Protein AF-A0A2E8QVG7-F1 (afdb_monomer)

Mean predicted aligned error: 18.56 Å

pLDDT: mean 75.16, std 22.75, range [32.25, 98.56]

Structure (mmCIF, N/CA/C/O backbone):
data_AF-A0A2E8QVG7-F1
#
_entry.id   AF-A0A2E8QVG7-F1
#
loop_
_atom_site.group_PDB
_atom_site.id
_atom_site.type_symbol
_atom_site.label_atom_id
_atom_site.label_alt_id
_atom_site.label_comp_id
_atom_site.label_asym_id
_atom_site.label_entity_id
_atom_site.label_seq_id
_atom_site.pdbx_PDB_ins_code
_atom_site.Cartn_x
_atom_site.Cartn_y
_atom_site.Cartn_z
_atom_site.occupancy
_atom_site.B_iso_or_equiv
_atom_site.auth_seq_id
_atom_site.auth_comp_id
_atom_site.auth_asym_id
_atom_site.auth_atom_id
_atom_site.pdbx_PDB_model_num
ATOM 1 N N . MET A 1 1 ? -11.015 -22.939 49.108 1.00 44.78 1 MET A N 1
ATOM 2 C CA . MET A 1 1 ? -10.525 -21.628 48.617 1.00 44.78 1 MET A CA 1
ATOM 3 C C . MET A 1 1 ? -9.036 -21.665 48.214 1.00 44.78 1 MET A C 1
ATOM 5 O O . MET A 1 1 ? -8.302 -20.744 48.528 1.00 44.78 1 MET A O 1
ATOM 9 N N . ALA A 1 2 ? 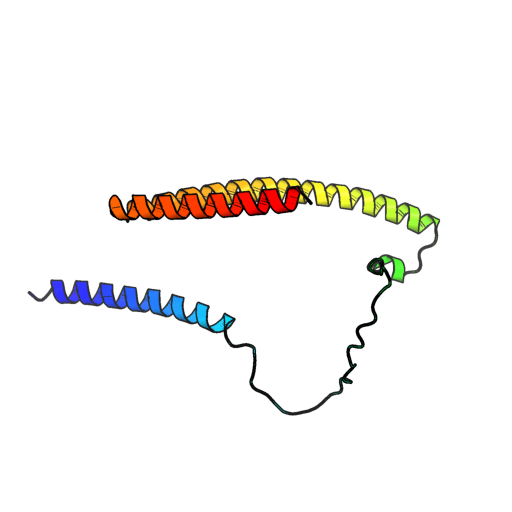-8.555 -22.707 47.517 1.00 45.34 2 ALA A N 1
ATOM 10 C CA . ALA A 1 2 ? -7.135 -22.819 47.115 1.00 45.34 2 ALA A CA 1
ATOM 11 C C . ALA A 1 2 ? -6.928 -22.948 45.592 1.00 45.34 2 ALA A C 1
ATOM 13 O O . ALA A 1 2 ? -5.798 -23.039 45.121 1.00 45.34 2 ALA A O 1
ATOM 14 N N . GLN A 1 3 ? -8.024 -22.983 44.828 1.00 46.50 3 GLN A N 1
ATOM 15 C CA . GLN A 1 3 ? -8.012 -23.237 43.387 1.00 46.50 3 GLN A CA 1
ATOM 16 C C . GLN A 1 3 ? -8.194 -21.940 42.585 1.00 46.50 3 GLN A C 1
ATOM 18 O O . GLN A 1 3 ? -7.507 -21.748 41.591 1.00 46.50 3 GLN A O 1
ATOM 23 N N . GLU A 1 4 ? -9.001 -20.993 43.080 1.00 48.00 4 GLU A N 1
ATOM 24 C CA . GLU A 1 4 ? -9.157 -19.658 42.478 1.00 48.00 4 GLU A CA 1
ATOM 25 C C . GL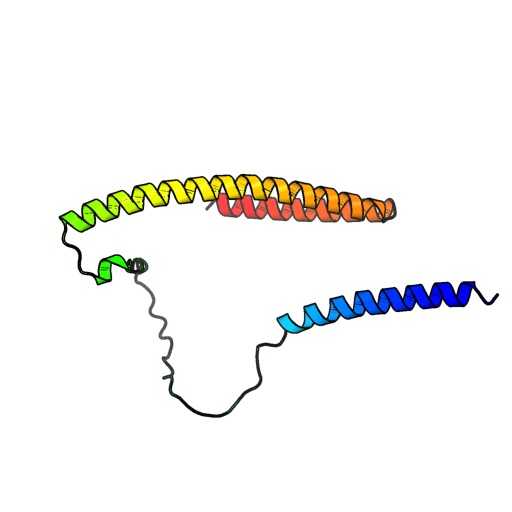U A 1 4 ? -7.866 -18.825 42.508 1.00 48.00 4 GLU A C 1
ATOM 27 O O . GLU A 1 4 ? -7.622 -18.032 41.600 1.00 48.00 4 GLU A O 1
ATOM 32 N N . SER A 1 5 ? -7.010 -19.019 43.520 1.00 53.00 5 SER A N 1
ATOM 33 C CA . SER A 1 5 ? -5.737 -18.297 43.632 1.00 53.00 5 SER A CA 1
ATOM 34 C C . SER A 1 5 ? -4.723 -18.740 42.579 1.00 53.00 5 SER A C 1
ATOM 36 O O . SER A 1 5 ? -3.995 -17.907 42.047 1.00 53.00 5 SER A O 1
ATOM 38 N N . ARG A 1 6 ? -4.702 -20.033 42.231 1.00 51.69 6 ARG A N 1
ATOM 39 C CA . ARG A 1 6 ? -3.775 -20.585 41.234 1.00 51.69 6 ARG A CA 1
ATOM 40 C C . ARG A 1 6 ? -4.132 -20.120 39.831 1.00 51.69 6 ARG A C 1
ATOM 42 O O . ARG A 1 6 ? -3.240 -19.689 39.113 1.00 51.69 6 ARG A O 1
ATOM 49 N N . THR A 1 7 ? -5.421 -20.128 39.487 1.00 56.53 7 THR A N 1
ATOM 50 C CA . THR A 1 7 ? -5.887 -19.702 38.162 1.00 56.53 7 THR A CA 1
ATOM 51 C C . THR A 1 7 ? -5.630 -18.215 37.940 1.00 56.53 7 THR A C 1
ATOM 53 O O . THR A 1 7 ? -5.095 -17.840 36.900 1.00 56.53 7 THR A O 1
ATOM 56 N N . ARG A 1 8 ? -5.905 -17.370 38.947 1.00 56.88 8 ARG A N 1
ATOM 57 C CA . ARG A 1 8 ? -5.588 -15.933 38.884 1.00 56.88 8 ARG A CA 1
ATOM 58 C C . ARG A 1 8 ? -4.087 -15.683 38.738 1.00 56.88 8 ARG A C 1
ATOM 60 O O . ARG A 1 8 ? -3.700 -14.831 37.946 1.00 56.88 8 ARG A O 1
ATOM 67 N N . LEU A 1 9 ? -3.248 -16.447 39.442 1.00 62.16 9 LEU A N 1
ATOM 68 C CA . LEU A 1 9 ? -1.794 -16.313 39.347 1.00 62.16 9 LEU A CA 1
ATOM 69 C C . LEU A 1 9 ? -1.282 -16.659 37.941 1.00 62.16 9 LEU A C 1
ATOM 71 O O . LEU A 1 9 ? -0.502 -15.901 37.375 1.00 62.16 9 LEU A O 1
ATOM 75 N N . THR A 1 10 ? -1.751 -17.757 37.344 1.00 69.50 10 THR A N 1
ATOM 76 C CA . THR A 1 10 ? -1.341 -18.152 35.985 1.00 69.50 10 THR A CA 1
ATOM 77 C C . THR A 1 10 ? -1.749 -17.139 34.924 1.00 69.50 10 THR A C 1
ATOM 79 O O . THR A 1 10 ? -0.958 -16.869 34.025 1.00 69.50 10 THR A O 1
ATOM 82 N N . THR A 1 11 ? -2.933 -16.530 35.037 1.00 70.94 11 THR A N 1
ATOM 83 C CA . THR A 1 11 ? -3.383 -15.514 34.074 1.00 70.94 11 THR A CA 1
ATOM 84 C C . THR A 1 11 ? -2.565 -14.229 34.191 1.00 70.94 11 THR A C 1
ATOM 86 O O . THR A 1 11 ? -2.182 -13.654 33.177 1.00 70.94 11 THR A O 1
ATOM 89 N N . VAL A 1 12 ? -2.231 -13.803 35.414 1.00 73.56 12 VAL A N 1
ATOM 90 C CA . VAL A 1 12 ? -1.374 -12.626 35.645 1.00 73.56 12 VAL A CA 1
ATOM 91 C C . VAL A 1 12 ? 0.048 -12.863 35.131 1.00 73.56 12 VAL A C 1
ATOM 93 O O . VAL A 1 12 ? 0.629 -11.974 34.515 1.00 73.56 12 VAL A O 1
ATOM 96 N N . VAL A 1 13 ? 0.595 -14.067 35.319 1.00 73.75 13 VAL A N 1
ATOM 97 C CA . VAL A 1 13 ? 1.915 -14.438 34.784 1.00 73.75 13 VAL A CA 1
ATOM 98 C C . VAL A 1 13 ? 1.900 -14.471 33.255 1.00 73.75 13 VAL A C 1
ATOM 100 O O . VAL A 1 13 ? 2.808 -13.928 32.637 1.00 73.75 13 VAL A O 1
ATOM 103 N N . LEU A 1 14 ? 0.858 -15.035 32.635 1.00 75.56 14 LEU A N 1
ATOM 104 C CA . LEU A 1 14 ? 0.703 -15.027 31.176 1.00 75.56 14 LEU A CA 1
ATOM 105 C C . LEU A 1 14 ? 0.620 -13.603 30.617 1.00 75.56 14 LEU A C 1
ATOM 107 O O . LEU A 1 14 ? 1.294 -13.299 29.636 1.00 75.56 14 LEU A O 1
ATOM 111 N N . LEU A 1 15 ? -0.139 -12.717 31.268 1.00 77.00 15 LEU A N 1
ATOM 112 C CA . LEU A 1 15 ? -0.219 -11.310 30.873 1.00 77.00 15 LEU A CA 1
ATOM 113 C C . LEU A 1 15 ? 1.127 -10.593 31.025 1.00 77.00 15 LEU A C 1
ATOM 115 O O . LEU A 1 15 ? 1.512 -9.860 30.123 1.00 77.00 15 LEU A O 1
ATOM 119 N N . LEU A 1 16 ? 1.879 -10.841 32.104 1.00 72.50 16 LEU A N 1
ATOM 120 C CA . LEU A 1 16 ? 3.221 -10.275 32.286 1.00 72.50 16 LEU A CA 1
ATOM 121 C C . LEU A 1 16 ? 4.227 -10.781 31.246 1.00 72.50 16 LEU A C 1
ATOM 123 O O . LEU A 1 16 ? 5.064 -10.006 30.794 1.00 72.50 16 LEU A O 1
ATOM 127 N N . VAL A 1 17 ? 4.142 -12.052 30.844 1.00 73.50 17 VAL A N 1
ATOM 128 C CA . VAL A 1 17 ? 5.009 -12.618 29.799 1.00 73.50 17 VAL A CA 1
ATOM 129 C C . VAL A 1 17 ? 4.695 -11.987 28.444 1.00 73.50 17 VAL A C 1
ATOM 131 O O . VAL A 1 17 ? 5.610 -11.499 27.788 1.00 73.50 17 VAL A O 1
ATOM 134 N N . VAL A 1 18 ? 3.416 -11.922 28.056 1.00 70.12 18 VAL A N 1
ATOM 135 C CA . VAL A 1 18 ? 2.987 -11.323 26.778 1.00 70.12 18 VAL A CA 1
ATOM 136 C C . VAL A 1 18 ? 3.314 -9.826 26.731 1.00 70.12 18 VAL A C 1
ATOM 138 O O . VAL A 1 18 ? 3.877 -9.339 25.747 1.00 70.12 18 VAL A O 1
ATOM 141 N N . PHE A 1 19 ? 3.037 -9.097 27.815 1.00 64.81 19 PHE A N 1
ATOM 142 C CA . PHE A 1 19 ? 3.335 -7.668 27.917 1.00 64.81 19 PHE A CA 1
ATOM 143 C C . PHE A 1 19 ? 4.849 -7.398 27.949 1.00 64.81 19 PHE A C 1
ATOM 145 O O . PHE A 1 19 ? 5.325 -6.484 27.280 1.00 64.81 19 PHE A O 1
ATOM 152 N N . GLY A 1 20 ? 5.627 -8.235 28.645 1.00 58.94 20 GLY A N 1
ATOM 153 C CA . GLY A 1 20 ? 7.089 -8.151 28.688 1.00 58.94 20 GLY A CA 1
ATOM 1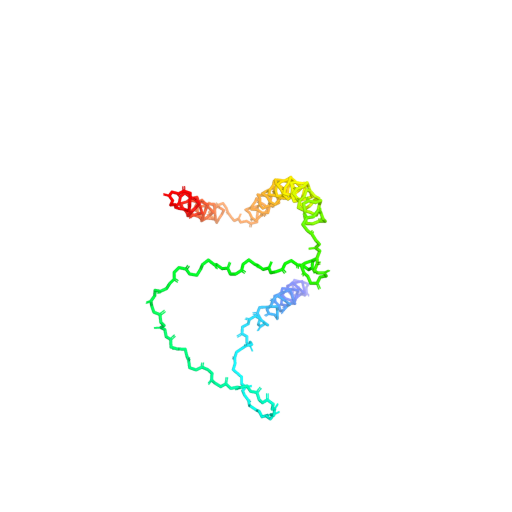54 C C . GLY A 1 20 ? 7.749 -8.400 27.329 1.00 58.94 20 GLY A C 1
ATOM 155 O O . GLY A 1 20 ? 8.689 -7.693 26.969 1.00 58.94 20 GLY A O 1
ATOM 156 N N . THR A 1 21 ? 7.227 -9.338 26.530 1.00 59.94 21 THR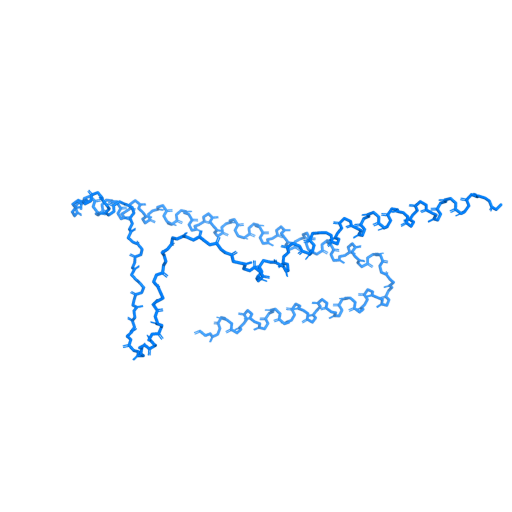 A N 1
ATOM 157 C CA . THR A 1 21 ? 7.724 -9.573 25.163 1.00 59.94 21 THR A CA 1
ATOM 158 C C . THR A 1 21 ? 7.405 -8.427 24.201 1.00 59.94 21 THR A C 1
ATOM 160 O O . THR A 1 21 ? 8.212 -8.142 23.320 1.00 59.94 21 THR A O 1
ATOM 163 N N . GLY A 1 22 ? 6.280 -7.726 24.386 1.00 56.75 22 GLY A N 1
ATOM 164 C CA . GLY A 1 22 ? 5.939 -6.549 23.577 1.00 56.75 22 GLY A CA 1
ATOM 165 C C . GLY A 1 22 ? 6.801 -5.318 23.889 1.00 56.75 22 GLY A C 1
ATOM 166 O O . GLY A 1 22 ? 7.128 -4.548 22.989 1.00 56.75 22 GLY A O 1
ATOM 167 N N . LEU A 1 23 ? 7.225 -5.151 25.146 1.00 56.09 23 LEU A N 1
ATOM 168 C CA . LEU A 1 23 ? 7.968 -3.970 25.609 1.00 56.09 23 LEU A CA 1
ATOM 169 C C . LEU A 1 23 ? 9.423 -3.925 25.104 1.00 56.09 23 LEU A C 1
ATOM 171 O O . LEU A 1 23 ? 9.958 -2.844 24.867 1.00 56.09 23 LEU A O 1
ATOM 175 N N . LEU A 1 24 ? 10.051 -5.085 24.876 1.00 53.38 24 LEU A N 1
ATOM 176 C CA . LEU A 1 24 ? 11.429 -5.169 24.368 1.00 53.38 24 LEU A CA 1
ATOM 177 C C . LEU A 1 24 ? 11.559 -4.815 22.878 1.00 53.38 24 LEU A C 1
ATOM 179 O O . LEU A 1 24 ? 12.620 -4.367 22.455 1.00 53.38 24 LEU A O 1
ATOM 183 N N . ILE A 1 25 ? 10.488 -4.949 22.090 1.00 53.41 25 ILE A N 1
ATOM 184 C CA . ILE A 1 25 ? 10.493 -4.570 20.666 1.00 53.41 25 ILE A CA 1
ATOM 185 C C . ILE A 1 25 ? 10.385 -3.040 20.502 1.00 53.41 25 ILE A C 1
ATOM 187 O O . ILE A 1 25 ? 10.915 -2.484 19.545 1.00 53.41 25 ILE A O 1
ATOM 191 N N . GLY A 1 26 ? 9.776 -2.336 21.465 1.00 48.62 26 GLY A N 1
ATOM 192 C CA . GLY A 1 26 ? 9.615 -0.876 21.426 1.00 48.62 26 GLY A CA 1
ATOM 193 C C . GLY A 1 26 ? 10.866 -0.063 21.787 1.00 48.62 26 GLY A C 1
ATOM 194 O O . GLY A 1 26 ? 10.981 1.083 21.364 1.00 48.62 26 GLY A O 1
ATOM 195 N N . PHE A 1 27 ? 11.822 -0.631 22.532 1.00 49.25 27 PHE A N 1
ATOM 196 C CA . PHE A 1 27 ? 13.016 0.108 22.981 1.00 49.25 27 PHE A CA 1
ATOM 197 C C . PHE A 1 27 ? 14.180 0.113 21.975 1.00 49.25 27 PHE A C 1
ATOM 199 O O . PHE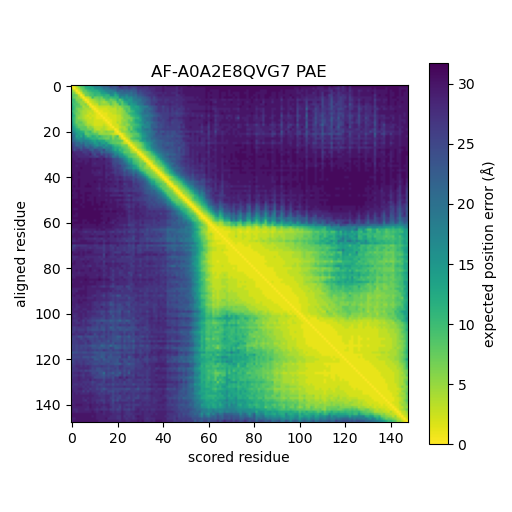 A 1 27 ? 15.058 0.966 22.074 1.00 49.25 27 PHE A O 1
ATOM 206 N N . ALA A 1 28 ? 14.183 -0.777 20.978 1.00 50.78 28 ALA A N 1
ATOM 207 C CA . ALA A 1 28 ? 15.242 -0.830 19.963 1.00 50.78 28 ALA A CA 1
ATOM 208 C C . ALA A 1 28 ? 15.088 0.216 18.839 1.00 50.78 28 ALA A C 1
ATOM 210 O O . ALA A 1 28 ? 15.995 0.376 18.033 1.00 50.78 28 ALA A O 1
ATOM 211 N N . VAL A 1 29 ? 13.972 0.954 18.792 1.00 48.31 29 VAL A N 1
ATOM 212 C CA . VAL A 1 29 ? 13.755 2.049 17.820 1.00 48.31 29 VAL A CA 1
ATOM 213 C C . VAL A 1 29 ? 14.106 3.423 18.419 1.00 48.31 29 VAL A C 1
ATOM 215 O O . VAL A 1 29 ? 14.143 4.423 17.713 1.00 48.31 29 VAL A O 1
ATOM 218 N N . GLY A 1 30 ? 14.397 3.492 19.723 1.00 46.31 30 GLY A N 1
ATOM 219 C CA . GLY A 1 30 ? 14.541 4.756 20.449 1.00 46.31 30 GLY A CA 1
ATOM 220 C C . GLY A 1 30 ? 15.949 5.134 20.908 1.00 46.31 30 GLY A C 1
ATOM 221 O O . GLY A 1 30 ? 16.057 6.112 21.638 1.00 46.31 30 GLY A O 1
ATOM 222 N N . ASN A 1 31 ? 17.009 4.389 20.562 1.00 40.56 31 ASN A N 1
ATOM 223 C CA . ASN A 1 31 ? 18.325 4.640 21.171 1.00 40.56 31 ASN A CA 1
ATOM 224 C C . ASN A 1 31 ? 19.553 4.431 20.262 1.00 40.56 31 ASN A C 1
ATOM 226 O O . ASN A 1 31 ? 20.636 4.138 20.763 1.00 40.56 31 ASN A O 1
ATOM 230 N N . GLU A 1 32 ? 19.416 4.628 18.948 1.00 47.91 32 GLU A N 1
ATOM 231 C CA . GLU A 1 32 ? 20.563 4.795 18.035 1.00 47.91 32 GLU A CA 1
ATOM 232 C C . GLU A 1 32 ? 20.846 6.276 17.736 1.00 47.91 32 GLU A C 1
ATOM 234 O O . GLU A 1 32 ? 21.050 6.663 16.595 1.00 47.91 32 GLU A O 1
ATOM 239 N N . VAL A 1 33 ? 20.868 7.147 18.746 1.00 49.31 33 VAL A N 1
ATOM 240 C CA . VAL A 1 33 ? 21.557 8.438 18.611 1.00 49.31 33 VAL A CA 1
ATOM 241 C C . VAL A 1 33 ? 22.196 8.778 19.954 1.00 49.31 33 VAL A C 1
ATOM 243 O O . VAL A 1 33 ? 21.517 8.826 20.973 1.00 49.31 33 VAL A O 1
ATOM 246 N N . MET A 1 34 ? 23.503 9.041 19.917 1.00 45.12 34 MET A N 1
ATOM 247 C CA . MET A 1 34 ? 24.363 9.521 21.005 1.00 45.12 34 MET A CA 1
ATOM 248 C C . MET A 1 34 ? 24.824 8.491 22.056 1.00 45.12 34 MET A C 1
ATOM 250 O O . MET A 1 34 ? 24.224 8.322 23.115 1.00 45.12 34 MET A O 1
ATOM 254 N N . SER A 1 35 ? 26.002 7.902 21.818 1.00 38.25 35 SER A N 1
ATOM 255 C CA . SER A 1 35 ? 27.172 8.061 22.705 1.00 38.25 35 SER A CA 1
ATOM 256 C C . SER A 1 35 ? 28.456 7.629 21.974 1.00 38.25 35 SER A C 1
ATOM 258 O O . SER A 1 35 ? 28.617 6.474 21.595 1.00 38.25 35 SER A O 1
ATOM 260 N N . GLU A 1 36 ? 29.299 8.637 21.752 1.00 41.66 36 GLU A N 1
ATOM 261 C CA . GLU A 1 36 ? 30.668 8.728 21.206 1.00 41.66 36 GLU A CA 1
ATOM 262 C C . GLU A 1 36 ? 31.732 7.928 22.011 1.00 41.66 36 GLU A C 1
ATOM 264 O O . GLU A 1 36 ? 31.370 7.258 22.978 1.00 41.66 36 GLU A O 1
ATOM 269 N N . PRO A 1 37 ? 33.059 8.134 21.825 1.00 48.66 37 PRO A N 1
ATOM 270 C CA . PRO A 1 37 ? 33.894 8.284 20.623 1.00 48.66 37 PRO A CA 1
ATOM 271 C C . PRO A 1 37 ? 35.070 7.271 20.630 1.00 48.66 37 PRO A C 1
ATOM 273 O O . PRO A 1 37 ? 35.311 6.581 21.611 1.00 48.66 37 PRO A O 1
ATOM 276 N N . GLU A 1 38 ? 35.832 7.248 19.534 1.00 37.41 38 GLU A N 1
ATOM 277 C CA . GLU A 1 38 ? 37.294 7.054 19.443 1.00 37.41 38 GLU A CA 1
ATOM 278 C C . GLU A 1 38 ? 37.718 6.147 18.278 1.00 37.41 38 GLU A C 1
ATOM 280 O O . GLU A 1 38 ? 37.619 4.924 18.300 1.00 37.41 38 GLU A O 1
ATOM 285 N N . ASN A 1 39 ? 38.345 6.839 17.329 1.00 33.84 39 ASN A N 1
ATOM 286 C CA . ASN A 1 39 ? 39.514 6.445 16.558 1.00 33.84 39 ASN A CA 1
ATOM 287 C C . ASN A 1 39 ? 39.330 5.932 15.119 1.00 33.84 39 ASN A C 1
ATOM 289 O O . ASN A 1 39 ? 39.083 4.761 14.851 1.00 33.84 39 ASN A O 1
ATOM 293 N N . ASP A 1 40 ? 39.678 6.874 14.241 1.00 33.84 40 ASP A N 1
ATOM 294 C CA . ASP A 1 40 ? 40.510 6.720 13.051 1.00 33.84 40 ASP A CA 1
ATOM 295 C C . ASP A 1 40 ? 39.794 6.601 11.700 1.00 33.84 40 ASP A C 1
ATOM 297 O O . ASP A 1 40 ? 38.952 5.740 11.462 1.00 33.84 40 ASP A O 1
ATOM 301 N N . GLY A 1 41 ? 40.194 7.492 10.791 1.00 32.25 41 GLY A N 1
ATOM 302 C CA . GLY A 1 41 ? 39.824 7.432 9.382 1.00 32.25 41 GLY A CA 1
ATOM 303 C C . GLY A 1 41 ? 38.899 8.539 8.880 1.00 32.25 41 GLY A C 1
ATOM 304 O O . GLY A 1 41 ? 37.772 8.275 8.490 1.00 32.25 41 GLY A O 1
ATOM 305 N N . SER A 1 42 ? 39.439 9.758 8.779 1.00 42.91 42 SER A N 1
ATOM 306 C CA . SER A 1 42 ? 39.239 10.646 7.623 1.00 42.91 42 SER A CA 1
ATOM 307 C C . SER A 1 42 ? 37.802 10.823 7.101 1.00 42.91 42 SER A C 1
ATOM 309 O O . SER A 1 42 ? 37.389 10.130 6.173 1.00 42.91 42 SER A O 1
ATOM 311 N N . MET A 1 43 ? 37.119 11.889 7.518 1.00 33.56 43 MET A N 1
ATOM 312 C CA . MET A 1 43 ? 36.245 12.607 6.588 1.00 33.56 43 MET A CA 1
ATOM 313 C C . MET A 1 43 ? 36.200 14.094 6.923 1.00 33.56 43 MET A C 1
ATOM 315 O O . MET A 1 43 ? 35.946 14.515 8.047 1.00 33.56 43 MET A O 1
ATOM 319 N N . VAL A 1 44 ? 36.547 14.861 5.900 1.00 35.41 44 VAL A N 1
ATOM 320 C CA . VAL A 1 44 ? 36.624 16.312 5.848 1.00 35.41 44 VAL A CA 1
ATOM 321 C C . VAL A 1 44 ? 35.249 16.895 6.163 1.00 35.41 44 VAL A C 1
ATOM 323 O O . VAL A 1 44 ? 34.262 16.543 5.522 1.00 35.41 44 VAL A O 1
ATOM 326 N N . ALA A 1 45 ? 35.203 17.795 7.143 1.00 39.03 45 ALA A N 1
ATOM 327 C CA . ALA A 1 45 ? 34.076 18.686 7.355 1.00 39.03 45 ALA A CA 1
ATOM 328 C C . ALA A 1 45 ? 33.934 19.584 6.117 1.00 39.03 45 ALA A C 1
ATOM 330 O O . ALA A 1 45 ? 34.769 20.455 5.885 1.00 39.03 45 ALA A O 1
ATOM 331 N N . ALA A 1 46 ? 32.913 19.331 5.302 1.00 38.72 46 ALA A N 1
ATOM 332 C CA . ALA A 1 46 ? 32.476 20.268 4.280 1.00 38.72 46 ALA A CA 1
ATOM 333 C C . ALA A 1 46 ? 31.366 21.127 4.890 1.00 38.72 46 ALA A C 1
ATOM 335 O O . ALA A 1 46 ? 30.286 20.637 5.223 1.00 38.72 46 ALA A O 1
ATOM 336 N N . GLU A 1 47 ? 31.692 22.398 5.098 1.00 36.84 47 GLU A N 1
ATOM 337 C CA . GLU A 1 47 ? 30.762 23.455 5.471 1.00 36.84 47 GLU A CA 1
ATOM 338 C C . GLU A 1 47 ? 29.650 23.540 4.413 1.00 36.84 47 GLU A C 1
ATOM 340 O O . GLU A 1 47 ? 29.920 23.584 3.213 1.00 36.84 47 GLU A O 1
ATOM 345 N N . ILE A 1 48 ? 28.389 23.517 4.854 1.00 37.62 48 ILE A N 1
ATOM 346 C CA . ILE A 1 48 ? 27.229 23.714 3.981 1.00 37.62 48 ILE A CA 1
ATOM 347 C C . ILE A 1 48 ? 27.101 25.218 3.747 1.00 37.62 48 ILE A C 1
ATOM 349 O O . ILE A 1 48 ? 26.505 25.938 4.549 1.00 37.62 48 ILE A O 1
ATOM 353 N N . GLU A 1 49 ? 27.685 25.691 2.652 1.00 37.22 49 GLU A N 1
ATOM 354 C CA . GLU A 1 49 ? 27.362 26.994 2.086 1.00 37.22 49 GLU A CA 1
ATOM 355 C C . GLU A 1 49 ? 26.032 26.843 1.332 1.00 37.22 49 GLU A C 1
ATOM 357 O O . GLU A 1 49 ? 25.932 26.138 0.328 1.00 37.22 49 GLU A O 1
ATOM 362 N N . VAL A 1 50 ? 24.965 27.421 1.889 1.00 44.78 50 VAL A N 1
ATOM 363 C CA . VAL A 1 50 ? 23.643 27.468 1.255 1.00 44.78 50 VAL A CA 1
ATOM 364 C C . VAL A 1 50 ? 23.710 28.503 0.138 1.00 44.78 50 VAL A C 1
ATOM 366 O O . VAL A 1 50 ? 23.463 29.686 0.375 1.00 44.78 50 VAL A O 1
ATOM 369 N N . ASP A 1 51 ? 24.063 28.063 -1.069 1.00 38.19 51 ASP A N 1
ATOM 370 C CA . ASP A 1 51 ? 23.896 28.881 -2.265 1.00 38.19 51 ASP A CA 1
ATOM 371 C C . ASP A 1 51 ? 22.463 28.750 -2.793 1.00 38.19 51 ASP A C 1
ATOM 373 O O . ASP A 1 51 ? 21.881 27.668 -2.897 1.00 38.19 51 ASP A O 1
ATOM 377 N N . THR A 1 52 ? 21.862 29.904 -3.042 1.00 49.97 52 THR A N 1
ATOM 378 C CA . THR A 1 52 ? 20.448 30.067 -3.355 1.00 49.97 52 THR A CA 1
ATOM 379 C C . THR A 1 52 ? 20.336 30.394 -4.838 1.00 49.97 52 THR A C 1
ATOM 381 O O . THR A 1 52 ? 20.775 31.462 -5.254 1.00 49.97 52 THR A O 1
ATOM 384 N N . ASN A 1 53 ? 19.642 29.530 -5.586 1.00 44.84 53 ASN A N 1
ATOM 385 C CA . ASN A 1 53 ? 19.327 29.594 -7.024 1.00 44.84 53 ASN A CA 1
ATOM 386 C C . ASN A 1 53 ? 20.300 28.876 -7.964 1.00 44.84 53 ASN A C 1
ATOM 388 O O . ASN A 1 53 ? 21.113 29.504 -8.627 1.00 44.84 53 ASN A O 1
ATOM 392 N N . GLU A 1 54 ? 20.014 27.604 -8.216 1.00 38.97 54 GLU A N 1
ATOM 393 C CA . GLU A 1 54 ? 19.834 27.128 -9.586 1.00 38.97 54 GLU A CA 1
ATOM 394 C C . GLU A 1 54 ? 18.886 25.928 -9.546 1.00 38.97 54 GLU A C 1
ATOM 396 O O . GLU A 1 54 ? 18.933 25.103 -8.636 1.00 38.97 54 GLU A O 1
ATOM 401 N N . SER A 1 55 ? 17.946 25.862 -10.488 1.00 47.59 55 SER A N 1
ATOM 402 C CA . SER A 1 55 ? 17.095 24.691 -10.673 1.00 47.59 55 SER A CA 1
ATOM 403 C C . SER A 1 55 ? 17.966 23.527 -11.147 1.00 47.59 55 SER A C 1
ATOM 405 O O . SER A 1 55 ? 18.082 23.284 -12.348 1.00 47.59 55 SER A O 1
ATOM 407 N N . GLU A 1 56 ? 18.603 22.824 -10.213 1.00 40.38 56 GLU A N 1
ATOM 408 C CA . GLU A 1 56 ? 19.281 21.567 -10.495 1.00 40.38 56 GLU A CA 1
ATOM 409 C C . GLU A 1 56 ? 18.222 20.550 -10.920 1.00 40.38 56 GLU A C 1
ATOM 411 O O . GLU A 1 56 ? 17.509 19.949 -10.117 1.00 40.38 56 GLU A O 1
ATOM 416 N N . VAL A 1 57 ? 18.097 20.368 -12.234 1.00 48.50 57 VAL A N 1
ATOM 417 C CA . VAL A 1 57 ? 17.579 19.125 -12.796 1.00 48.50 57 VAL A CA 1
ATOM 418 C C . VAL A 1 57 ? 18.429 18.025 -12.174 1.00 48.50 57 VAL A C 1
ATOM 420 O O . VAL A 1 57 ? 19.601 17.912 -12.536 1.00 48.50 57 VAL A O 1
ATOM 423 N N . GLU A 1 58 ? 17.862 17.264 -11.229 1.00 47.75 58 GLU A N 1
ATOM 424 C CA . GLU A 1 58 ? 18.565 16.153 -10.585 1.00 47.75 58 GLU A CA 1
ATOM 425 C C . GLU A 1 58 ? 19.336 15.373 -11.659 1.00 47.75 58 GLU A C 1
ATOM 427 O O . GLU A 1 58 ? 18.737 14.967 -12.671 1.00 47.75 58 GLU A O 1
ATOM 432 N N . PRO A 1 59 ? 20.659 15.185 -11.504 1.00 52.25 59 PRO A N 1
ATOM 433 C CA . PRO A 1 59 ? 21.452 14.506 -12.508 1.00 52.25 59 PRO A CA 1
ATOM 434 C C . PRO A 1 59 ? 20.858 13.114 -12.693 1.00 52.25 59 PRO A C 1
ATOM 436 O O . PRO A 1 59 ? 20.902 12.284 -11.783 1.00 52.25 59 PRO A O 1
ATOM 439 N N . ARG A 1 60 ? 20.257 12.871 -13.871 1.00 63.75 60 ARG A N 1
ATOM 440 C CA . ARG A 1 60 ? 19.661 11.578 -14.230 1.00 63.75 60 ARG A CA 1
ATOM 441 C C . ARG A 1 60 ? 20.646 10.495 -13.829 1.00 63.75 60 ARG A C 1
ATOM 443 O O . ARG A 1 60 ? 21.732 10.414 -14.400 1.00 63.75 60 ARG A O 1
ATOM 450 N N . ARG A 1 61 ? 20.262 9.692 -12.835 1.00 73.31 61 ARG A N 1
ATOM 451 C CA . ARG A 1 61 ? 21.085 8.608 -12.300 1.00 73.31 61 ARG A CA 1
ATOM 452 C C . ARG A 1 61 ? 21.630 7.801 -13.479 1.00 73.31 61 ARG A C 1
ATOM 454 O O . ARG A 1 61 ? 20.851 7.219 -14.237 1.00 73.31 61 ARG A O 1
ATOM 461 N N . ARG A 1 62 ? 22.950 7.850 -13.680 1.00 77.12 62 ARG A N 1
ATOM 462 C CA . ARG A 1 62 ? 23.609 7.279 -14.861 1.00 77.12 62 ARG A CA 1
ATOM 463 C C . ARG A 1 62 ? 23.297 5.783 -14.915 1.00 77.12 62 ARG A C 1
ATOM 465 O O . ARG A 1 62 ? 23.481 5.083 -13.915 1.00 77.12 62 ARG A O 1
ATOM 472 N N . ARG A 1 63 ? 22.743 5.300 -16.029 1.00 86.88 63 ARG A N 1
ATOM 473 C CA . ARG A 1 63 ? 22.296 3.906 -16.139 1.00 86.88 63 ARG A CA 1
ATOM 474 C C . ARG A 1 63 ? 23.530 3.011 -16.228 1.00 86.88 63 ARG A C 1
ATOM 476 O O . ARG A 1 63 ? 24.563 3.411 -16.752 1.00 86.88 63 ARG A O 1
ATOM 483 N N . ILE A 1 64 ? 23.444 1.783 -15.716 1.00 91.56 64 ILE A N 1
ATOM 484 C CA . ILE A 1 64 ? 24.608 0.874 -15.660 1.00 91.56 64 ILE A CA 1
ATOM 485 C C . ILE A 1 64 ? 25.172 0.611 -17.063 1.00 91.56 64 ILE A C 1
ATOM 487 O O . ILE A 1 64 ? 26.383 0.569 -17.243 1.00 91.56 64 ILE A O 1
ATOM 491 N N . TYR A 1 65 ? 24.307 0.502 -18.073 1.00 90.19 65 TYR A N 1
ATOM 492 C CA . TYR A 1 65 ? 24.745 0.295 -19.452 1.00 90.19 65 TYR A CA 1
ATOM 493 C C . TYR A 1 65 ? 25.441 1.521 -20.070 1.00 90.19 65 TYR A C 1
ATOM 495 O O . TYR A 1 65 ? 26.083 1.375 -21.102 1.00 90.19 65 TYR A O 1
ATOM 503 N N . ASP A 1 66 ? 25.370 2.709 -19.460 1.00 90.31 66 ASP A N 1
ATOM 504 C CA . ASP A 1 66 ? 26.141 3.873 -19.919 1.00 90.31 66 ASP A CA 1
ATOM 505 C C . ASP A 1 66 ? 27.641 3.706 -19.608 1.00 90.31 66 ASP A C 1
ATOM 507 O O . ASP A 1 66 ? 28.475 4.387 -20.195 1.00 90.31 66 ASP A O 1
ATOM 511 N N . GLN A 1 67 ? 27.998 2.794 -18.693 1.00 91.62 67 GLN A N 1
ATOM 512 C CA . GLN A 1 67 ? 29.383 2.523 -18.284 1.00 91.62 67 GLN A CA 1
ATOM 513 C C . GLN A 1 67 ? 30.162 1.691 -19.311 1.00 91.62 67 GLN A C 1
ATOM 515 O O . GLN A 1 67 ? 31.380 1.588 -19.210 1.00 91.62 67 GLN A O 1
ATOM 520 N N . VAL A 1 68 ? 29.471 1.090 -20.284 1.00 94.94 68 VAL A N 1
ATOM 521 C CA . VAL A 1 68 ? 30.094 0.303 -21.362 1.00 94.94 68 VAL A CA 1
ATOM 522 C C . VAL A 1 68 ? 30.156 1.064 -22.687 1.00 94.94 68 VAL A C 1
ATOM 524 O O . VAL A 1 68 ? 30.394 0.455 -23.725 1.00 94.94 68 VAL A O 1
ATOM 527 N N . GLU A 1 69 ? 29.917 2.380 -22.646 1.00 93.44 69 GLU A N 1
ATOM 528 C CA . GLU A 1 69 ? 30.031 3.304 -23.784 1.00 93.44 69 GLU A CA 1
ATOM 529 C C . GLU A 1 69 ? 29.359 2.791 -25.080 1.00 93.44 69 GLU A C 1
ATOM 531 O O . GLU A 1 69 ? 29.999 2.696 -26.132 1.00 93.44 69 GLU A O 1
ATOM 536 N N . PRO A 1 70 ? 28.060 2.429 -25.039 1.00 93.88 70 PRO A N 1
ATOM 537 C CA . PRO A 1 70 ? 27.350 1.943 -26.215 1.00 93.88 70 PRO A CA 1
ATOM 538 C C . PRO A 1 70 ? 27.272 3.020 -27.302 1.00 93.88 70 PRO A C 1
ATOM 540 O O . PRO A 1 70 ? 27.073 4.204 -27.028 1.00 93.88 70 PRO A O 1
ATOM 543 N N . ASN A 1 71 ? 27.362 2.603 -28.564 1.00 96.81 71 ASN A N 1
ATOM 544 C CA . ASN A 1 71 ? 27.170 3.508 -29.694 1.00 96.81 71 ASN A CA 1
ATOM 545 C C . ASN A 1 71 ? 25.689 3.915 -29.860 1.00 96.81 71 ASN A C 1
ATOM 547 O O . ASN A 1 71 ? 24.782 3.309 -29.292 1.00 96.81 71 ASN A O 1
ATOM 551 N N . GLU A 1 72 ? 25.413 4.911 -30.704 1.00 94.94 72 GLU A N 1
ATOM 552 C CA . GLU A 1 72 ? 24.055 5.448 -30.902 1.00 94.94 72 GLU A CA 1
ATOM 553 C C . GLU A 1 72 ? 23.026 4.426 -31.416 1.00 94.94 72 GLU A C 1
ATOM 555 O O . GLU A 1 72 ? 21.823 4.561 -31.180 1.00 94.94 72 GLU A O 1
ATOM 560 N N . GLN A 1 73 ? 23.458 3.415 -32.173 1.00 96.44 73 GLN A N 1
ATOM 561 C CA . GLN A 1 73 ? 22.556 2.360 -32.645 1.00 96.44 73 GLN A CA 1
ATOM 562 C C . GLN A 1 73 ? 22.205 1.413 -31.495 1.00 96.44 73 GLN A C 1
ATOM 564 O O . GLN A 1 73 ? 21.037 1.075 -31.315 1.00 96.44 73 GLN A O 1
ATOM 569 N N . GLN A 1 74 ? 23.194 1.047 -30.677 1.00 96.12 74 GLN A N 1
ATOM 570 C CA . GLN A 1 74 ? 23.005 0.241 -29.473 1.00 96.12 74 GLN A CA 1
ATOM 571 C C . GLN A 1 74 ? 22.126 0.964 -28.450 1.00 96.12 74 GLN A C 1
ATOM 573 O O . GLN A 1 74 ? 21.188 0.359 -27.940 1.00 96.12 74 GLN A O 1
ATOM 578 N N . LEU A 1 75 ? 22.357 2.258 -28.210 1.00 95.50 75 LEU A N 1
ATOM 579 C CA . LEU A 1 75 ? 21.538 3.076 -27.311 1.00 95.50 75 LEU A CA 1
ATOM 580 C C . LEU A 1 75 ? 20.065 3.092 -27.724 1.00 95.50 75 LEU A C 1
ATOM 582 O O . LEU A 1 75 ? 19.199 2.862 -26.887 1.00 95.50 75 LEU A O 1
ATOM 586 N N . ARG A 1 76 ? 19.770 3.264 -29.019 1.00 95.38 76 ARG A N 1
ATOM 587 C CA . ARG A 1 76 ? 18.387 3.219 -29.525 1.00 95.38 76 ARG A CA 1
ATOM 588 C C . ARG A 1 76 ? 17.706 1.881 -29.251 1.00 95.38 76 ARG A C 1
ATOM 590 O O . ARG A 1 76 ? 16.540 1.847 -28.860 1.00 95.38 76 ARG A O 1
ATOM 597 N N . VAL A 1 77 ? 18.429 0.778 -29.440 1.00 97.38 77 VAL A N 1
ATOM 598 C CA . VAL A 1 77 ? 17.908 -0.559 -29.133 1.00 97.38 77 VAL A CA 1
ATOM 599 C C . VAL A 1 77 ? 17.697 -0.715 -27.625 1.00 97.38 77 VAL A C 1
ATOM 601 O O . VAL A 1 77 ? 16.623 -1.147 -27.211 1.00 97.38 77 VAL A O 1
ATOM 604 N N . ILE A 1 78 ? 18.663 -0.309 -26.799 1.00 95.50 78 ILE A N 1
ATOM 605 C CA . ILE A 1 78 ? 18.566 -0.371 -25.335 1.00 95.50 78 ILE A CA 1
ATOM 606 C C . ILE A 1 78 ? 17.373 0.444 -24.827 1.00 95.50 78 ILE A C 1
ATOM 608 O O . ILE A 1 78 ? 16.596 -0.063 -24.022 1.00 95.50 78 ILE A O 1
ATOM 612 N N . ASP A 1 79 ? 17.164 1.661 -25.325 1.00 93.12 79 ASP A N 1
ATOM 613 C CA . ASP A 1 79 ? 16.037 2.496 -24.909 1.00 93.12 79 ASP A CA 1
ATOM 614 C C . ASP A 1 79 ? 14.689 1.872 -25.275 1.00 93.12 79 ASP A C 1
ATOM 616 O O . ASP A 1 79 ? 13.746 1.933 -24.480 1.00 93.12 79 ASP A O 1
ATOM 620 N N . SER A 1 80 ? 14.596 1.199 -26.427 1.00 94.50 80 SER A N 1
ATOM 621 C CA . SER A 1 80 ? 13.390 0.448 -26.790 1.00 94.50 80 SER A CA 1
ATOM 622 C C . SER A 1 80 ? 13.121 -0.707 -25.813 1.00 94.50 80 SER A C 1
ATOM 624 O O . SER A 1 80 ? 11.988 -0.878 -25.359 1.00 94.50 80 SER A O 1
ATOM 626 N N . ILE A 1 81 ? 14.168 -1.436 -25.403 1.00 96.75 81 ILE A N 1
ATOM 627 C CA . ILE A 1 81 ? 14.083 -2.525 -24.419 1.00 96.75 81 ILE A CA 1
ATOM 628 C C . ILE A 1 81 ? 13.632 -1.965 -23.068 1.00 96.75 81 ILE A C 1
ATOM 630 O O . ILE A 1 81 ? 12.647 -2.435 -22.497 1.00 96.75 81 ILE A O 1
ATOM 634 N N . VAL A 1 82 ? 14.312 -0.931 -22.567 1.00 94.88 82 VAL A N 1
ATOM 635 C CA . VAL A 1 82 ? 14.005 -0.320 -21.267 1.00 94.88 82 VAL A CA 1
ATOM 636 C C . VAL A 1 82 ? 12.574 0.202 -21.240 1.00 94.88 82 VAL A C 1
ATOM 638 O O . VAL A 1 82 ? 11.878 -0.013 -20.253 1.00 94.88 82 VAL A O 1
ATOM 641 N N . THR A 1 83 ? 12.109 0.839 -22.314 1.00 93.94 83 THR A N 1
ATOM 642 C CA . THR A 1 83 ? 10.742 1.371 -22.395 1.00 93.94 83 THR A CA 1
ATOM 643 C C . THR A 1 83 ? 9.702 0.258 -22.283 1.00 93.94 83 THR A C 1
ATOM 645 O O . THR A 1 83 ? 8.783 0.358 -21.470 1.00 93.94 83 THR A O 1
ATOM 648 N N . VAL A 1 84 ? 9.874 -0.837 -23.032 1.00 95.81 84 VAL A N 1
ATOM 649 C CA . VAL A 1 84 ? 8.960 -1.990 -22.980 1.00 95.81 84 VAL A CA 1
ATOM 650 C C . VAL A 1 84 ? 8.940 -2.615 -21.587 1.00 95.81 84 VAL A C 1
ATOM 652 O O . VAL A 1 84 ? 7.869 -2.885 -21.041 1.00 95.81 84 VAL A O 1
ATOM 655 N N . HIS A 1 85 ? 10.111 -2.843 -20.992 1.00 95.00 85 HIS A N 1
ATOM 656 C CA . HIS A 1 85 ? 10.189 -3.471 -19.676 1.00 95.00 85 HIS A CA 1
ATOM 657 C C . HIS A 1 85 ? 9.690 -2.556 -18.561 1.00 95.00 85 HIS A C 1
ATOM 659 O O . HIS A 1 85 ? 8.993 -3.035 -17.675 1.00 95.00 85 HIS A O 1
ATOM 665 N N . ARG A 1 86 ? 9.953 -1.247 -18.633 1.00 93.62 86 ARG A N 1
ATOM 666 C CA . ARG A 1 86 ? 9.408 -0.273 -17.682 1.00 93.62 86 ARG A CA 1
ATOM 667 C C . ARG A 1 86 ? 7.884 -0.249 -17.723 1.00 93.62 86 ARG A C 1
ATOM 669 O O . ARG A 1 86 ? 7.270 -0.255 -16.667 1.00 93.62 86 ARG A O 1
ATOM 676 N N . GLY A 1 87 ? 7.284 -0.293 -18.916 1.00 94.00 87 GLY A N 1
ATOM 677 C CA . GLY A 1 87 ? 5.831 -0.412 -19.059 1.00 94.00 87 GLY A CA 1
ATOM 678 C C . GLY A 1 87 ? 5.287 -1.664 -18.368 1.00 94.00 87 GLY A C 1
ATOM 679 O O . GLY A 1 87 ? 4.383 -1.567 -17.550 1.00 94.00 87 GLY A O 1
ATOM 680 N N . ARG A 1 88 ? 5.903 -2.8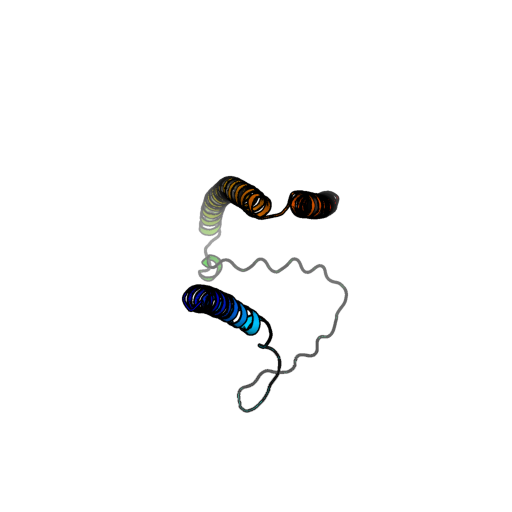27 -18.617 1.00 94.31 88 ARG A N 1
ATOM 681 C CA . ARG A 1 88 ? 5.511 -4.094 -17.972 1.00 94.31 88 ARG A CA 1
ATOM 682 C C . ARG A 1 88 ? 5.643 -4.056 -16.449 1.00 94.31 88 ARG A C 1
ATOM 684 O O . ARG A 1 88 ? 4.744 -4.521 -15.761 1.00 94.31 88 ARG A O 1
ATOM 691 N N . THR A 1 89 ? 6.746 -3.518 -15.930 1.00 94.75 89 THR A N 1
ATOM 692 C CA . THR A 1 89 ? 6.960 -3.387 -14.483 1.00 94.75 89 THR A CA 1
ATOM 693 C C . THR A 1 89 ? 5.940 -2.446 -13.856 1.00 94.75 89 THR A C 1
ATOM 695 O O . THR A 1 89 ? 5.407 -2.774 -12.805 1.00 94.75 89 THR A O 1
ATOM 698 N N . ASN A 1 90 ? 5.635 -1.316 -14.498 1.00 94.00 90 ASN A N 1
ATOM 699 C CA . ASN A 1 90 ? 4.629 -0.379 -13.999 1.00 94.00 90 ASN A CA 1
ATOM 700 C C . ASN A 1 90 ? 3.236 -1.021 -13.948 1.00 94.00 90 ASN A C 1
ATOM 702 O O . ASN A 1 90 ? 2.572 -0.931 -12.924 1.00 94.00 90 ASN A O 1
ATOM 706 N N . THR A 1 91 ? 2.822 -1.726 -15.007 1.00 95.56 91 THR A N 1
ATOM 707 C CA . THR A 1 91 ? 1.543 -2.457 -15.016 1.00 95.56 91 THR A CA 1
ATOM 708 C C . THR A 1 91 ? 1.484 -3.497 -13.898 1.00 95.56 91 THR A C 1
ATOM 710 O O . THR A 1 91 ? 0.484 -3.589 -13.195 1.00 95.56 91 THR A O 1
ATOM 713 N N . LEU A 1 92 ? 2.569 -4.248 -13.687 1.00 95.56 92 LEU A N 1
ATOM 714 C CA . LEU A 1 92 ? 2.639 -5.216 -12.594 1.00 95.56 92 LEU A CA 1
ATOM 715 C C . LEU A 1 92 ? 2.562 -4.536 -11.217 1.00 95.56 92 LEU A C 1
ATOM 717 O O . LEU A 1 92 ? 1.877 -5.044 -10.335 1.00 95.56 92 LEU A O 1
ATOM 721 N N . ASP A 1 93 ? 3.243 -3.403 -11.027 1.00 93.75 93 ASP A N 1
ATOM 722 C CA . ASP A 1 93 ? 3.189 -2.636 -9.775 1.00 93.75 93 ASP A CA 1
ATOM 723 C C . ASP A 1 93 ? 1.767 -2.145 -9.479 1.00 93.75 93 ASP A C 1
ATOM 725 O O . ASP A 1 93 ? 1.283 -2.302 -8.360 1.00 93.75 93 ASP A O 1
ATOM 729 N N . GLU A 1 94 ? 1.069 -1.619 -10.487 1.00 93.50 94 GLU A N 1
ATOM 730 C CA . GLU A 1 94 ? -0.326 -1.179 -10.378 1.00 93.50 94 GLU A CA 1
ATOM 731 C C . GLU A 1 94 ? -1.261 -2.340 -10.006 1.00 93.50 94 GLU A C 1
ATOM 733 O O . GLU A 1 94 ? -2.057 -2.220 -9.069 1.00 93.50 94 GLU A O 1
ATOM 738 N N . GLU A 1 95 ? -1.134 -3.487 -10.680 1.00 93.69 95 GLU A N 1
ATOM 739 C CA . GLU A 1 95 ? -1.910 -4.694 -10.376 1.00 93.69 95 GLU A CA 1
ATOM 740 C C . GLU A 1 95 ? -1.645 -5.197 -8.950 1.00 93.69 95 GLU A C 1
ATOM 742 O O . GLU A 1 95 ? -2.584 -5.495 -8.203 1.00 93.69 95 GLU A O 1
ATOM 747 N N . MET A 1 96 ? -0.373 -5.258 -8.544 1.00 91.75 96 MET A N 1
ATOM 748 C CA . MET A 1 96 ? 0.020 -5.681 -7.200 1.00 91.75 96 MET A CA 1
ATOM 749 C C . MET A 1 96 ? -0.491 -4.716 -6.134 1.00 91.75 96 MET A C 1
ATOM 751 O O . MET A 1 96 ? -1.049 -5.165 -5.131 1.00 91.75 96 MET A O 1
ATOM 755 N N . ARG A 1 97 ? -0.357 -3.400 -6.341 1.00 89.69 97 ARG A N 1
ATOM 756 C CA . ARG A 1 97 ? -0.903 -2.382 -5.434 1.00 89.69 97 ARG A CA 1
ATOM 757 C C . ARG A 1 97 ? -2.407 -2.522 -5.283 1.00 89.69 97 ARG A C 1
ATOM 759 O O . ARG A 1 97 ? -2.893 -2.510 -4.155 1.00 89.69 97 ARG A O 1
ATOM 766 N N . ALA A 1 98 ? -3.140 -2.689 -6.382 1.00 89.38 98 ALA A N 1
ATOM 767 C CA . ALA A 1 98 ? -4.590 -2.846 -6.340 1.00 89.38 98 ALA A CA 1
ATOM 768 C C . ALA A 1 98 ? -5.002 -4.084 -5.524 1.00 89.38 98 ALA A C 1
ATOM 770 O O . ALA A 1 98 ? -5.858 -3.995 -4.638 1.00 89.38 98 ALA A O 1
ATOM 771 N N . GLN A 1 99 ? -4.349 -5.225 -5.766 1.00 88.94 99 GLN A N 1
ATOM 772 C CA . GLN A 1 99 ? -4.626 -6.463 -5.037 1.00 88.94 99 GLN A CA 1
ATOM 773 C C . GLN A 1 99 ? -4.272 -6.344 -3.552 1.00 88.94 99 GLN A C 1
ATOM 775 O O . GLN A 1 99 ? -5.114 -6.633 -2.697 1.00 88.94 99 GLN A O 1
ATOM 780 N N . LEU A 1 100 ? -3.067 -5.866 -3.231 1.00 86.50 100 LEU A N 1
ATOM 781 C CA . LEU A 1 100 ? -2.603 -5.715 -1.853 1.00 86.50 100 LEU A CA 1
ATOM 782 C C . LEU A 1 100 ? -3.487 -4.743 -1.070 1.00 86.50 100 LEU A C 1
ATOM 784 O O . LEU A 1 100 ? -3.923 -5.078 0.029 1.00 86.50 100 LEU A O 1
ATOM 788 N N . ASN A 1 101 ? -3.823 -3.586 -1.646 1.00 89.12 101 ASN A N 1
ATOM 789 C CA . ASN A 1 101 ? -4.689 -2.602 -0.996 1.00 89.12 101 ASN A CA 1
ATOM 790 C C . ASN A 1 101 ? -6.060 -3.192 -0.642 1.00 89.12 101 ASN A C 1
ATOM 792 O O . ASN A 1 101 ? -6.577 -2.935 0.447 1.00 89.12 101 ASN A O 1
ATOM 796 N N . SER A 1 102 ? -6.635 -4.020 -1.521 1.00 86.75 102 SER A N 1
ATOM 797 C CA . SER A 1 102 ? -7.918 -4.677 -1.248 1.00 86.75 102 SER A CA 1
ATOM 798 C C . SER A 1 102 ? -7.828 -5.687 -0.097 1.00 86.75 102 SER A C 1
ATOM 800 O O . SER A 1 102 ? -8.657 -5.657 0.816 1.00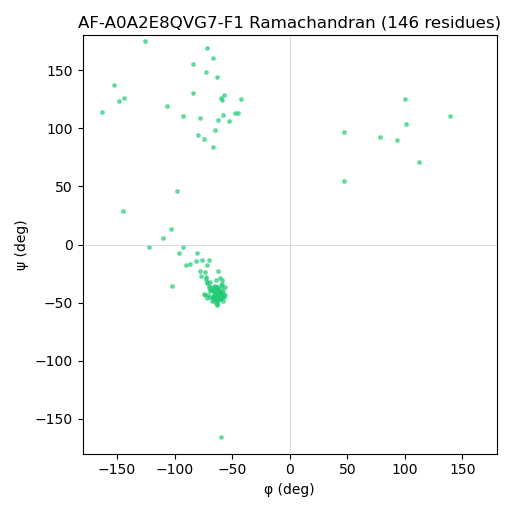 86.75 102 SER A O 1
ATOM 802 N N . GLY A 1 103 ? -6.785 -6.525 -0.087 1.00 89.50 103 GLY A N 1
ATOM 803 C CA . GLY A 1 103 ? -6.561 -7.521 0.960 1.00 89.50 103 GLY A CA 1
ATOM 804 C C . GLY A 1 103 ? -6.278 -6.881 2.317 1.00 89.50 103 GLY A C 1
ATOM 805 O O . GLY A 1 103 ? -6.894 -7.252 3.317 1.00 89.50 103 GLY A O 1
ATOM 806 N N . PHE A 1 104 ? -5.418 -5.860 2.353 1.00 89.75 104 PHE A N 1
ATOM 807 C CA . PHE A 1 104 ? -5.126 -5.119 3.580 1.00 89.75 104 PHE A CA 1
ATOM 808 C C . PHE A 1 104 ? -6.364 -4.428 4.143 1.00 89.75 104 PHE A C 1
ATOM 810 O O . PHE A 1 104 ? -6.580 -4.467 5.354 1.00 89.75 104 PHE A O 1
ATOM 817 N N . ARG A 1 105 ? -7.205 -3.834 3.286 1.00 89.56 105 ARG A N 1
ATOM 818 C CA . ARG A 1 105 ? -8.450 -3.198 3.730 1.00 89.56 105 ARG A CA 1
ATOM 819 C C . ARG A 1 105 ? -9.393 -4.204 4.383 1.00 89.56 105 ARG A C 1
ATOM 821 O O . ARG A 1 105 ? -9.970 -3.888 5.419 1.00 89.56 105 ARG A O 1
ATOM 828 N N . LEU A 1 106 ? -9.531 -5.398 3.810 1.00 93.44 106 LEU A N 1
ATOM 829 C CA . LEU A 1 106 ? -10.387 -6.442 4.370 1.00 93.44 106 LEU A CA 1
ATOM 830 C C . LEU A 1 106 ? -9.899 -6.887 5.754 1.00 93.44 106 LEU A C 1
ATOM 832 O O . LEU A 1 106 ? -10.674 -6.854 6.705 1.00 93.44 106 LEU A O 1
ATOM 836 N N . ILE A 1 107 ? -8.609 -7.218 5.874 1.00 95.94 107 ILE A N 1
ATOM 837 C CA . ILE A 1 107 ? -7.993 -7.640 7.144 1.00 95.94 107 ILE A CA 1
ATOM 838 C C . ILE A 1 107 ? -8.153 -6.554 8.210 1.00 95.94 107 ILE A C 1
ATOM 840 O O . ILE A 1 107 ? -8.467 -6.840 9.364 1.00 95.94 107 ILE A O 1
ATOM 844 N N . LEU A 1 108 ? -7.954 -5.291 7.830 1.00 94.31 108 LEU A N 1
ATOM 845 C CA . LEU A 1 108 ? -8.090 -4.157 8.733 1.00 94.31 108 LEU A CA 1
ATOM 846 C C . LEU A 1 108 ? -9.532 -3.989 9.235 1.00 94.31 108 LEU A C 1
ATOM 848 O O . LEU A 1 108 ? -9.725 -3.736 10.422 1.00 94.31 108 LEU A O 1
ATOM 852 N N . LEU A 1 109 ? -10.537 -4.161 8.372 1.00 94.56 109 LEU A N 1
ATOM 853 C CA . LEU A 1 109 ? -11.946 -4.116 8.777 1.00 94.56 109 LEU A CA 1
ATOM 854 C C . LEU A 1 109 ? -12.315 -5.290 9.689 1.00 94.56 109 LEU A C 1
ATOM 856 O O . LEU A 1 109 ? -12.913 -5.071 10.737 1.00 94.56 109 LEU A O 1
ATOM 860 N N . GLU A 1 110 ? -11.901 -6.508 9.342 1.00 97.50 110 GLU A N 1
ATOM 861 C CA . GLU A 1 110 ? -12.119 -7.696 10.175 1.00 97.50 110 GLU A CA 1
ATOM 862 C C . GLU A 1 110 ? -11.484 -7.529 11.561 1.00 97.50 110 GLU A C 1
ATOM 864 O O . GLU A 1 110 ? -12.117 -7.794 12.580 1.00 97.50 110 GLU A O 1
ATOM 869 N N . THR A 1 111 ? -10.262 -6.998 11.612 1.00 97.75 111 THR A N 1
ATOM 870 C CA . THR A 1 111 ? -9.568 -6.712 12.873 1.00 97.75 111 THR A CA 1
ATOM 871 C C . THR A 1 111 ? -10.320 -5.666 13.701 1.00 97.75 111 THR A C 1
ATOM 873 O O . THR A 1 111 ? -10.457 -5.829 14.912 1.00 97.75 111 THR A O 1
ATOM 876 N N . ARG A 1 112 ? -10.837 -4.599 13.070 1.00 97.44 112 ARG A N 1
ATOM 877 C CA . ARG A 1 112 ? -11.639 -3.563 13.749 1.00 97.44 112 ARG A CA 1
ATOM 878 C C . ARG A 1 112 ? -12.918 -4.154 14.356 1.00 97.44 112 ARG A C 1
ATOM 880 O O . ARG A 1 112 ? -13.251 -3.806 15.487 1.00 97.44 112 ARG A O 1
ATOM 887 N N . GLU A 1 113 ? -13.613 -5.044 13.647 1.00 97.81 113 GLU A N 1
ATOM 888 C CA . GLU A 1 113 ? -14.796 -5.739 14.185 1.00 97.81 113 GLU A CA 1
ATOM 889 C C . GLU A 1 113 ? -14.429 -6.678 15.338 1.00 97.81 113 GLU A C 1
ATOM 891 O O . GLU A 1 113 ? -15.019 -6.586 16.411 1.00 97.81 113 GLU A O 1
ATOM 896 N N . ALA A 1 114 ? -13.383 -7.492 15.175 1.00 98.31 114 ALA A N 1
ATOM 897 C CA . ALA A 1 114 ? -12.919 -8.398 16.224 1.00 98.31 114 ALA A CA 1
ATOM 898 C C . ALA A 1 114 ? -12.518 -7.653 17.512 1.00 98.31 114 ALA A C 1
ATOM 900 O O . ALA A 1 114 ? -12.726 -8.158 18.613 1.00 98.31 114 ALA A O 1
ATOM 901 N N . ILE A 1 115 ? -11.964 -6.440 17.395 1.00 98.00 115 ILE A N 1
ATOM 902 C CA . ILE A 1 115 ? -11.697 -5.571 18.549 1.00 98.00 115 ILE A CA 1
ATOM 903 C C . ILE A 1 115 ? -13.010 -5.120 19.198 1.00 98.00 115 ILE A C 1
ATOM 905 O O . ILE A 1 115 ? -13.135 -5.210 20.419 1.00 98.00 115 ILE A O 1
ATOM 909 N N . LYS A 1 116 ? -13.992 -4.656 18.410 1.00 98.06 116 LYS A N 1
ATOM 910 C CA . LYS A 1 116 ? -15.293 -4.193 18.925 1.00 98.06 116 LYS A CA 1
ATOM 911 C C . LYS A 1 116 ? -16.048 -5.279 19.687 1.00 98.06 116 LYS A C 1
ATOM 913 O O . LYS A 1 116 ? -16.658 -4.955 20.701 1.00 98.06 116 LYS A O 1
ATOM 918 N N . ASP A 1 117 ? -15.943 -6.538 19.272 1.00 98.06 117 ASP A N 1
ATOM 919 C CA . ASP A 1 117 ? -16.595 -7.674 19.940 1.00 98.06 117 ASP A CA 1
ATOM 920 C C . ASP A 1 117 ? -16.119 -7.906 21.386 1.00 98.06 117 ASP A C 1
ATOM 922 O O . ASP A 1 117 ? -16.834 -8.500 22.196 1.00 98.06 117 ASP A 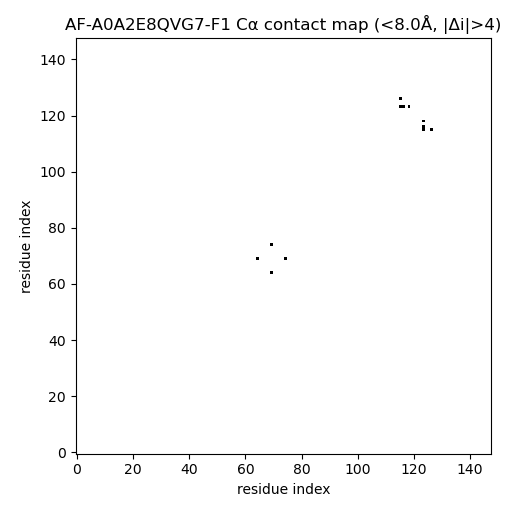O 1
ATOM 926 N N . VAL A 1 118 ? -14.917 -7.438 21.734 1.00 98.56 118 VAL A N 1
ATOM 927 C CA . VAL A 1 118 ? -14.351 -7.555 23.090 1.00 98.56 118 VAL A CA 1
ATOM 928 C C . VAL A 1 118 ? -14.712 -6.347 23.966 1.00 98.56 118 VAL A C 1
ATOM 930 O O . VAL A 1 118 ? -14.612 -6.411 25.194 1.00 98.56 118 VAL A O 1
ATOM 933 N N . LEU A 1 119 ? -15.130 -5.238 23.354 1.00 98.06 119 LEU A N 1
ATOM 934 C CA . LEU A 1 119 ? -15.461 -3.992 24.039 1.00 98.06 119 LEU A CA 1
ATOM 935 C C . LEU A 1 119 ? -16.899 -4.004 24.572 1.00 98.06 119 LEU A C 1
ATOM 937 O O . LEU A 1 119 ? -17.788 -4.675 24.048 1.00 98.06 119 LEU A O 1
ATOM 941 N N . THR A 1 120 ? -17.163 -3.209 25.612 1.00 98.44 120 THR A N 1
ATOM 942 C CA . THR A 1 120 ? -18.554 -2.905 25.980 1.00 98.44 120 THR A CA 1
ATOM 943 C C . THR A 1 120 ? -19.218 -2.070 24.885 1.00 98.44 120 THR A C 1
ATOM 945 O O . THR A 1 120 ? -18.540 -1.405 24.105 1.00 98.44 120 THR A O 1
ATOM 948 N N . SER A 1 121 ? -20.552 -2.029 24.845 1.00 97.75 121 SER A N 1
ATOM 949 C CA . SER A 1 121 ? -21.278 -1.235 23.841 1.00 97.75 121 SER A CA 1
ATOM 950 C C . SER A 1 121 ? -20.889 0.250 23.852 1.00 97.75 121 SER A C 1
ATOM 952 O O . SER A 1 121 ? -20.800 0.871 22.799 1.00 97.75 121 SER A O 1
ATOM 954 N N . GLU A 1 122 ? -20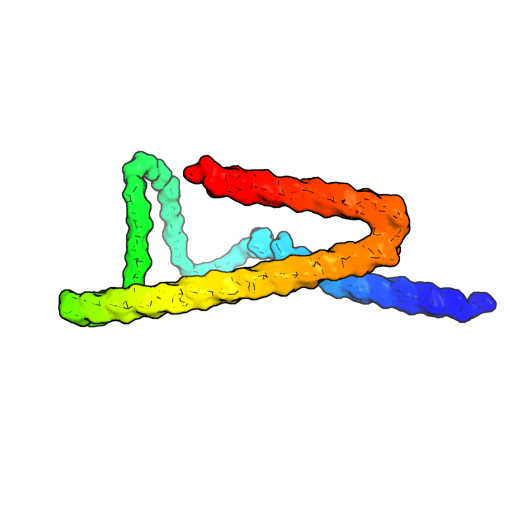.624 0.812 25.034 1.00 97.94 122 GLU A N 1
ATOM 955 C CA . GLU A 1 122 ? -20.174 2.200 25.187 1.00 97.94 122 GLU A CA 1
ATOM 956 C C . GLU A 1 122 ? -18.746 2.394 24.657 1.00 97.94 122 GLU A C 1
ATOM 958 O O . GLU A 1 122 ? -18.485 3.320 23.892 1.00 97.94 122 GLU A O 1
ATOM 963 N N . GLN A 1 123 ? -17.832 1.480 24.993 1.00 98.44 123 GLN A N 1
ATOM 964 C CA . GLN A 1 123 ? -16.456 1.512 24.495 1.00 98.44 123 GLN A CA 1
ATOM 965 C C . GLN A 1 123 ? -16.387 1.305 22.979 1.00 98.44 123 GLN A C 1
ATOM 967 O O . GLN A 1 123 ? -15.602 1.969 22.309 1.00 98.44 123 GLN A O 1
ATOM 972 N N . ALA A 1 124 ? -17.214 0.415 22.429 1.00 98.12 124 ALA A N 1
ATOM 973 C CA . ALA A 1 124 ? -17.301 0.173 20.995 1.00 98.12 124 ALA A CA 1
ATOM 974 C C . ALA A 1 124 ? -17.820 1.409 20.241 1.00 98.12 124 ALA A C 1
ATOM 976 O O . ALA A 1 124 ? -17.320 1.712 19.159 1.00 98.12 124 ALA A O 1
ATOM 977 N N . ALA A 1 125 ? -18.775 2.148 20.821 1.00 98.19 125 ALA A N 1
ATOM 978 C CA . ALA A 1 125 ? -19.274 3.395 20.246 1.00 98.19 125 ALA A CA 1
ATOM 979 C C . ALA A 1 125 ? -18.194 4.490 20.222 1.00 98.19 125 ALA A C 1
ATOM 981 O O . ALA A 1 125 ? -18.003 5.135 19.191 1.00 98.19 125 ALA A O 1
ATOM 982 N N . GLU A 1 126 ? -17.442 4.664 21.314 1.00 98.38 126 GLU A N 1
ATOM 983 C CA . GLU A 1 126 ? -16.333 5.628 21.339 1.00 98.38 126 GLU A CA 1
ATOM 984 C C . GLU A 1 126 ? -15.187 5.202 20.410 1.00 98.38 126 GLU A C 1
ATOM 986 O O . GLU A 1 126 ? -14.620 6.030 19.697 1.00 98.38 126 GLU A O 1
ATOM 991 N N . TYR A 1 127 ? -14.879 3.905 20.344 1.00 98.00 127 TYR A N 1
ATOM 992 C CA . TYR A 1 127 ? -13.889 3.379 19.406 1.00 98.00 127 TYR A CA 1
ATOM 993 C C . TYR A 1 127 ? -14.285 3.656 17.952 1.00 98.00 127 TYR A C 1
ATOM 995 O O . TYR A 1 127 ? -13.454 4.123 17.174 1.00 98.00 127 TYR A O 1
ATOM 1003 N N . GLN A 1 128 ? -15.556 3.452 17.592 1.00 97.88 128 GLN A N 1
ATOM 1004 C CA . GLN A 1 128 ? -16.058 3.782 16.258 1.00 97.88 128 GLN A CA 1
ATOM 1005 C C . GLN A 1 128 ? -15.920 5.281 15.958 1.00 97.88 128 GLN A C 1
ATOM 1007 O O . GLN A 1 128 ? -15.417 5.635 14.896 1.00 97.88 128 GLN A O 1
ATOM 1012 N N . ARG A 1 129 ? -16.259 6.158 16.913 1.00 98.12 129 ARG A N 1
ATOM 1013 C CA . ARG A 1 129 ? -16.089 7.612 16.758 1.00 98.12 129 ARG A CA 1
ATOM 1014 C C . ARG A 1 129 ? -14.637 7.992 16.441 1.00 98.12 129 ARG A C 1
ATOM 1016 O O . ARG A 1 129 ? -14.394 8.825 15.571 1.00 98.12 129 ARG A O 1
ATOM 1023 N N . LEU A 1 130 ? -13.670 7.380 17.130 1.00 98.00 130 LEU A N 1
ATOM 1024 C CA . LEU A 1 130 ? -12.240 7.621 16.901 1.00 98.00 130 LEU A CA 1
ATOM 1025 C C . LEU A 1 130 ? -11.764 7.109 15.536 1.00 98.00 130 LEU A C 1
ATOM 1027 O O . LEU A 1 130 ? -10.907 7.744 14.915 1.00 98.00 130 LEU A O 1
ATOM 1031 N N . LEU A 1 131 ? -12.297 5.975 15.072 1.00 96.56 131 LEU A N 1
ATOM 1032 C CA . LEU A 1 131 ? -12.016 5.457 13.733 1.00 96.56 131 LEU A CA 1
ATOM 1033 C C . LEU A 1 131 ? -12.531 6.413 12.657 1.00 96.56 131 LEU A C 1
ATOM 1035 O O . LEU A 1 131 ? -11.768 6.767 11.763 1.00 96.56 131 LEU A O 1
ATOM 1039 N N . ASP A 1 132 ? -13.770 6.884 12.788 1.00 96.69 132 ASP A N 1
ATOM 1040 C CA . ASP A 1 132 ? -14.390 7.801 11.827 1.00 96.69 132 ASP A CA 1
ATOM 1041 C C . ASP A 1 132 ? -13.616 9.130 11.745 1.00 96.69 132 ASP A C 1
ATOM 1043 O O . ASP A 1 132 ? -13.350 9.644 10.660 1.00 96.69 132 ASP A O 1
ATOM 1047 N N . GLU A 1 133 ? -13.171 9.662 12.889 1.00 97.00 133 GLU A N 1
ATOM 1048 C CA . GLU A 1 133 ? -12.344 10.875 12.954 1.00 97.00 133 GLU A CA 1
ATOM 1049 C C . GLU A 1 133 ? -10.963 10.687 12.302 1.00 97.00 133 GLU A C 1
ATOM 1051 O O . GLU A 1 133 ? -10.392 11.615 11.724 1.00 97.00 133 GLU A O 1
ATOM 1056 N N . ASN A 1 134 ? -10.373 9.497 12.423 1.00 93.12 134 ASN A N 1
ATOM 1057 C CA . ASN A 1 134 ? -9.101 9.185 11.775 1.00 93.12 134 ASN A CA 1
ATOM 1058 C C . ASN A 1 134 ? -9.272 9.042 10.258 1.00 93.12 134 ASN A C 1
ATOM 1060 O O . ASN A 1 134 ? -8.504 9.633 9.499 1.00 93.12 134 ASN A O 1
ATOM 1064 N N . ASP A 1 135 ? -10.304 8.311 9.834 1.00 92.50 135 ASP A N 1
ATOM 1065 C CA . ASP A 1 135 ? -10.602 8.071 8.426 1.00 92.50 135 ASP A CA 1
ATOM 1066 C C . ASP A 1 135 ? -10.931 9.404 7.710 1.00 92.50 135 ASP A C 1
ATOM 1068 O O . ASP A 1 135 ? -10.453 9.623 6.597 1.00 92.50 135 ASP A O 1
ATOM 1072 N N . ALA A 1 136 ? -11.621 10.345 8.373 1.00 94.56 136 ALA A N 1
ATOM 1073 C CA . ALA A 1 136 ? -11.840 11.707 7.868 1.00 94.56 136 ALA A CA 1
ATOM 1074 C C . ALA A 1 136 ? -10.527 12.493 7.694 1.00 94.56 136 ALA A C 1
ATOM 1076 O O . ALA A 1 136 ? -10.232 12.978 6.605 1.00 94.56 136 ALA A O 1
ATOM 1077 N N . ARG A 1 137 ? -9.672 12.527 8.729 1.00 93.00 137 ARG A N 1
ATOM 1078 C CA . ARG A 1 137 ? -8.358 13.200 8.658 1.00 93.00 137 ARG A CA 1
ATOM 1079 C C . ARG A 1 137 ? -7.458 12.644 7.560 1.00 93.00 137 ARG A C 1
ATOM 1081 O O . ARG A 1 137 ? -6.585 13.350 7.066 1.00 93.00 137 ARG A O 1
ATOM 1088 N N . ARG A 1 138 ? -7.600 11.360 7.235 1.00 88.31 138 ARG A N 1
ATOM 1089 C CA . ARG A 1 138 ? -6.842 10.731 6.156 1.00 88.31 138 ARG A CA 1
ATOM 1090 C C . ARG A 1 138 ? -7.350 11.172 4.784 1.00 88.31 138 ARG A C 1
ATOM 1092 O O . ARG A 1 138 ? -6.522 11.503 3.944 1.00 88.31 138 ARG A O 1
ATOM 1099 N N . GLN A 1 139 ? -8.668 11.219 4.591 1.00 89.56 139 GLN A N 1
ATOM 1100 C CA . GLN A 1 139 ? -9.271 11.710 3.347 1.00 89.56 139 GLN A CA 1
ATOM 1101 C C . GLN A 1 139 ? -8.915 13.174 3.084 1.00 89.56 139 GLN A C 1
ATOM 1103 O O . GLN A 1 139 ? -8.601 13.521 1.952 1.00 89.56 139 GLN A O 1
ATOM 1108 N N . ASP A 1 140 ? -8.895 14.016 4.120 1.00 91.31 140 ASP A N 1
ATOM 1109 C CA . ASP A 1 140 ? -8.526 15.429 3.974 1.00 91.31 140 ASP A CA 1
ATOM 1110 C C . ASP A 1 140 ? -7.100 15.597 3.424 1.00 91.31 140 ASP A C 1
ATOM 1112 O O . ASP A 1 140 ? -6.898 16.356 2.482 1.00 91.31 140 ASP A O 1
ATOM 1116 N N . ARG A 1 141 ? -6.126 14.824 3.930 1.00 87.31 141 ARG A N 1
ATOM 1117 C CA . ARG A 1 141 ? -4.740 14.849 3.419 1.00 87.31 141 ARG A CA 1
ATOM 1118 C C . ARG A 1 141 ? -4.631 14.353 1.980 1.00 87.31 141 ARG A C 1
ATOM 1120 O O . ARG A 1 141 ? -3.905 14.939 1.191 1.00 87.31 141 ARG A O 1
ATOM 1127 N N . GLU A 1 142 ? -5.347 13.279 1.644 1.00 84.06 142 GLU A N 1
ATOM 1128 C CA . GLU A 1 142 ? -5.356 12.736 0.278 1.00 84.06 142 GLU A CA 1
ATOM 1129 C C . GLU A 1 142 ? -5.931 13.771 -0.715 1.00 84.06 142 GLU A C 1
ATOM 1131 O O . GLU A 1 142 ? -5.381 13.954 -1.796 1.00 84.06 142 GLU A O 1
ATOM 1136 N N . ASN A 1 143 ? -6.959 14.529 -0.317 1.00 81.38 143 ASN A N 1
ATOM 1137 C CA . ASN A 1 143 ? -7.524 15.609 -1.133 1.00 81.38 143 ASN A CA 1
ATOM 1138 C C . ASN A 1 143 ? -6.607 16.847 -1.237 1.00 81.38 143 ASN A C 1
ATOM 1140 O O . ASN A 1 143 ? -6.640 17.543 -2.251 1.00 81.38 143 ASN A O 1
ATOM 1144 N N . GLU A 1 144 ? -5.820 17.152 -0.199 1.00 80.31 144 GLU A N 1
ATOM 1145 C CA . GLU A 1 144 ? -4.834 18.244 -0.215 1.00 80.31 144 GLU A CA 1
ATOM 1146 C C . GLU A 1 144 ? -3.667 17.947 -1.173 1.00 80.31 144 GLU A C 1
ATOM 1148 O O . GLU A 1 144 ? -3.242 18.841 -1.906 1.00 80.31 144 GLU A O 1
ATOM 1153 N N . ASP A 1 145 ? -3.200 16.696 -1.222 1.00 70.12 145 ASP A N 1
ATOM 1154 C CA . ASP A 1 145 ? -2.111 16.261 -2.108 1.00 70.12 145 ASP A CA 1
ATOM 1155 C C . ASP A 1 145 ? -2.536 16.172 -3.592 1.00 70.12 145 ASP A C 1
ATOM 1157 O O . ASP A 1 145 ? -1.705 16.360 -4.479 1.00 70.12 145 ASP A O 1
ATOM 1161 N N . GLU A 1 146 ? -3.816 15.915 -3.891 1.00 64.75 146 GLU A N 1
ATOM 1162 C CA . GLU A 1 146 ? -4.356 15.896 -5.267 1.00 64.75 146 GLU A CA 1
ATOM 1163 C C . GLU A 1 146 ? -4.698 17.296 -5.823 1.00 64.75 146 GLU A C 1
ATOM 1165 O O . GLU A 1 146 ? -4.926 17.453 -7.026 1.00 64.75 146 GLU A O 1
ATOM 1170 N N . GLY A 1 147 ? -4.764 18.315 -4.959 1.00 55.84 147 GLY A N 1
ATOM 1171 C CA . GLY A 1 147 ? -5.150 19.687 -5.307 1.00 55.84 147 GLY A CA 1
ATOM 1172 C C . GLY A 1 147 ? -3.998 20.639 -5.654 1.00 55.84 147 GLY A C 1
ATOM 1173 O O . GLY A 1 147 ? -4.270 21.797 -5.988 1.00 55.84 147 GLY A O 1
ATOM 1174 N N . ASN A 1 148 ? -2.745 20.183 -5.570 1.00 46.41 148 ASN A N 1
ATOM 1175 C CA . ASN A 1 148 ? -1.521 20.965 -5.801 1.00 46.41 148 ASN A CA 1
ATOM 1176 C C . ASN A 1 148 ? -0.700 20.408 -6.974 1.00 46.41 148 ASN A C 1
ATOM 1178 O O . ASN A 1 148 ? -0.020 21.216 -7.647 1.00 46.41 148 ASN A O 1
#

Radius of gyration: 28.22 Å; Cα contacts (8 Å, |Δi|>4): 6; chains: 1; bounding box: 62×53×81 Å

Sequence (148 aa):
MAQESRTRLTTVVLLLVVFGTGLLIGFAVGNEVMSEPENDGSMVAAEIEVDTNESEVEPRRRRIYDQVEPNEQQLRVIDSIVTVHRGRTNTLDEEMRAQLNSGFRLILLETREAIKDVLTSEQAAEYQRLLDENDARRQDRENEDEGN

Solvent-accessible surface area (backbone atoms only — not comparable to full-atom values): 9244 Å² total; per-residue (Å²): 139,74,61,69,60,53,55,53,50,53,53,52,50,51,50,51,51,56,51,52,62,56,55,63,66,61,56,74,80,72,67,91,72,90,82,88,88,88,86,87,80,89,79,82,88,75,81,84,77,86,79,85,87,72,90,73,72,73,77,73,78,78,54,77,69,64,78,69,67,62,52,75,70,54,46,55,53,49,51,54,51,50,53,56,50,51,51,52,50,51,54,51,50,52,53,49,50,56,53,49,54,53,52,51,52,51,53,52,52,53,50,54,50,59,52,39,74,77,42,54,76,68,54,31,52,54,51,50,53,55,49,53,55,48,55,49,59,49,52,54,52,56,54,56,67,75,73,112

Foldseek 3Di:
DPPVVVVVVVVVVVVCVVVVVVVVVVVVVPPPDDDDDDDDDDDDDDDDDPDDDDPPPPPPPQDPVVVVVDDPVVVVVVVVVCVVVVVVVVVVVVVVCVVVVVVVVVVVVVVLVVVLVVDDPVVSVVSVVVVVVVVVVVVVVVVVVVVD

Secondary structure (DSSP, 8-state):
--SHHHHHHHHHHHHHHHHHHHHHHHGGGS--S------------------------------GGGGG---HHHHHHHHHHHHHHHHHHHHHHHHHHHHHHHHHHHHHHHHHHHHHTTS-HHHHHHHHHHHHHHHHHHHHHHHHHH--